Protein AF-A0A9Q1JAC0-F1 (afdb_monomer_lite)

Radius of gyration: 16.01 Å; chains: 1; bounding box: 35×35×32 Å

Structure (mmCIF, N/CA/C/O backbone):
data_AF-A0A9Q1JAC0-F1
#
_entry.id   AF-A0A9Q1JAC0-F1
#
loop_
_atom_site.group_PDB
_atom_site.id
_atom_site.type_symbol
_atom_site.label_atom_id
_atom_site.label_alt_id
_atom_site.label_comp_id
_atom_site.label_asym_id
_atom_site.label_entity_id
_atom_site.label_seq_id
_atom_site.pdbx_PDB_ins_code
_atom_site.Cartn_x
_atom_site.Cartn_y
_atom_site.Cartn_z
_atom_site.occupancy
_atom_site.B_iso_or_equiv
_atom_site.auth_seq_id
_atom_site.auth_comp_id
_atom_site.auth_asym_id
_atom_site.auth_atom_id
_atom_site.pdbx_PDB_model_num
ATOM 1 N N . MET A 1 1 ? 6.731 -15.382 0.435 1.00 78.31 1 MET A N 1
ATOM 2 C CA . MET A 1 1 ? 7.234 -15.116 -0.927 1.00 78.31 1 MET A CA 1
ATOM 3 C C . MET A 1 1 ? 8.702 -15.469 -0.865 1.00 78.31 1 MET A C 1
ATOM 5 O O . MET A 1 1 ? 9.313 -15.071 0.125 1.00 78.31 1 MET A O 1
ATOM 9 N N . ASP A 1 2 ? 9.223 -16.286 -1.775 1.00 87.88 2 ASP A N 1
ATOM 10 C CA . ASP A 1 2 ? 10.657 -16.593 -1.735 1.00 87.88 2 ASP A CA 1
ATOM 11 C C . ASP A 1 2 ? 11.479 -15.436 -2.334 1.00 87.88 2 ASP A C 1
ATOM 13 O O . ASP A 1 2 ? 10.932 -14.487 -2.904 1.00 87.88 2 ASP A O 1
ATOM 17 N N . GLU A 1 3 ? 12.793 -15.470 -2.130 1.00 88.06 3 GLU A N 1
ATOM 18 C CA . GLU A 1 3 ? 13.692 -14.389 -2.546 1.00 88.06 3 GLU A CA 1
ATOM 19 C C . GLU A 1 3 ? 13.721 -14.217 -4.073 1.00 88.06 3 GLU A C 1
ATOM 21 O O . GLU A 1 3 ? 13.657 -13.097 -4.575 1.00 88.06 3 GLU A O 1
ATOM 26 N N . ARG A 1 4 ? 13.678 -15.322 -4.826 1.00 89.69 4 ARG A N 1
ATOM 27 C CA . ARG A 1 4 ? 13.670 -15.310 -6.299 1.00 89.69 4 ARG A CA 1
ATOM 28 C C . ARG A 1 4 ? 12.387 -14.697 -6.854 1.00 89.69 4 ARG A C 1
ATOM 30 O O . ARG A 1 4 ? 12.414 -13.922 -7.810 1.00 89.69 4 ARG A O 1
ATOM 37 N N . GLU A 1 5 ? 11.250 -15.021 -6.246 1.00 86.56 5 GLU A N 1
ATOM 38 C C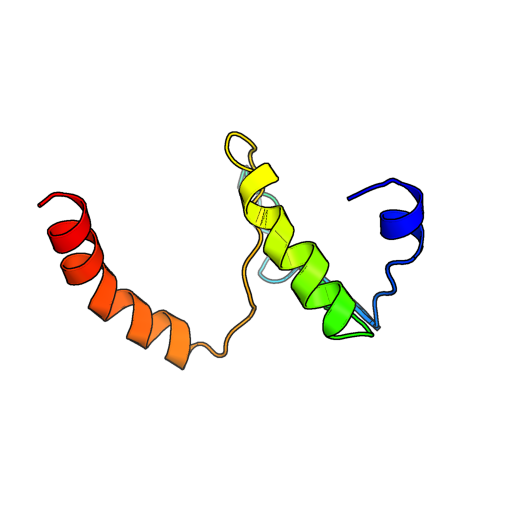A . GLU A 1 5 ? 9.961 -14.418 -6.569 1.00 86.56 5 GLU A CA 1
ATOM 39 C C . GLU A 1 5 ? 9.990 -12.908 -6.279 1.00 86.56 5 GLU A C 1
ATOM 41 O O . GLU A 1 5 ? 9.484 -12.122 -7.082 1.00 86.56 5 GLU A O 1
ATOM 46 N N . ALA A 1 6 ? 10.667 -12.478 -5.207 1.00 88.31 6 ALA A N 1
ATOM 47 C CA . ALA A 1 6 ? 10.839 -11.059 -4.885 1.00 88.31 6 ALA A CA 1
ATOM 48 C C . ALA A 1 6 ? 11.676 -10.314 -5.918 1.00 88.31 6 ALA A C 1
ATOM 50 O O . ALA A 1 6 ? 11.278 -9.243 -6.384 1.00 88.31 6 ALA A O 1
ATOM 51 N N . GLU A 1 7 ? 12.792 -10.907 -6.327 1.00 92.25 7 GLU A N 1
ATOM 52 C CA . GLU A 1 7 ? 13.673 -10.368 -7.361 1.00 92.25 7 GLU A CA 1
ATOM 53 C C . GLU A 1 7 ? 12.998 -10.2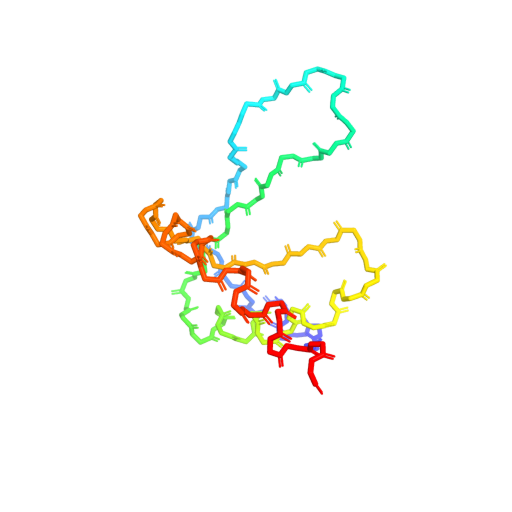79 -8.731 1.00 92.25 7 GLU A C 1
ATOM 55 O O . GLU A 1 7 ? 13.408 -9.474 -9.569 1.00 92.25 7 GLU A O 1
ATOM 60 N N . SER A 1 8 ? 11.943 -11.060 -8.975 1.00 91.56 8 SER A N 1
ATOM 61 C CA . SER A 1 8 ? 11.175 -11.011 -10.222 1.00 91.56 8 SER A CA 1
ATOM 62 C C . SER A 1 8 ? 10.202 -9.827 -10.304 1.00 91.56 8 SER A C 1
ATOM 64 O O . SER A 1 8 ? 9.737 -9.485 -11.395 1.00 91.56 8 SER A O 1
ATOM 66 N N . ILE A 1 9 ? 9.917 -9.144 -9.187 1.00 93.19 9 ILE A N 1
ATOM 67 C CA . ILE A 1 9 ? 8.960 -8.034 -9.162 1.00 93.19 9 ILE A CA 1
ATOM 68 C C . ILE A 1 9 ? 9.485 -6.867 -10.007 1.00 93.19 9 ILE A C 1
ATOM 70 O O . ILE A 1 9 ? 10.627 -6.417 -9.885 1.00 93.19 9 ILE A O 1
ATOM 74 N N . ARG A 1 10 ? 8.624 -6.344 -10.885 1.00 95.75 10 ARG A N 1
ATOM 75 C CA . ARG A 1 10 ? 8.923 -5.192 -11.745 1.00 95.75 10 ARG A CA 1
ATOM 76 C C . ARG A 1 10 ? 7.929 -4.068 -11.498 1.00 95.75 10 ARG A C 1
ATOM 78 O O . ARG A 1 10 ? 6.712 -4.247 -11.618 1.00 95.75 10 ARG A O 1
ATOM 85 N N . PHE A 1 11 ? 8.456 -2.885 -11.203 1.00 95.88 11 PHE A N 1
ATOM 86 C CA . PHE A 1 11 ? 7.672 -1.679 -10.963 1.00 95.88 11 PHE A CA 1
ATOM 87 C C . PHE A 1 11 ? 7.659 -0.784 -12.200 1.00 95.88 11 PHE A C 1
ATOM 89 O O . PHE A 1 11 ? 8.695 -0.530 -12.801 1.00 95.88 11 PHE A O 1
ATOM 96 N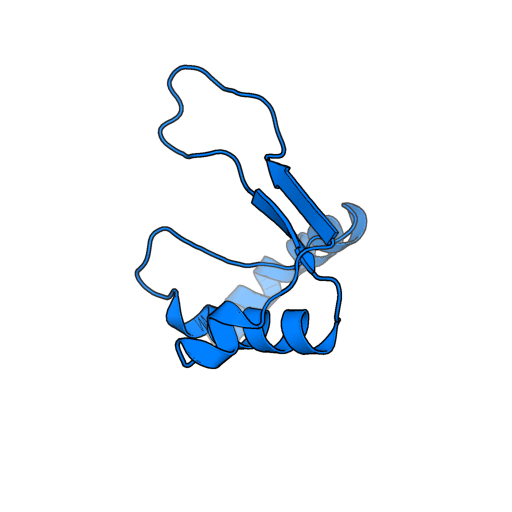 N . ALA A 1 12 ? 6.485 -0.263 -12.546 1.00 97.00 12 ALA A N 1
ATOM 97 C CA . ALA A 1 12 ? 6.340 0.762 -13.575 1.00 97.00 12 ALA A CA 1
ATOM 98 C C . ALA A 1 12 ? 6.609 2.167 -13.011 1.00 97.00 12 ALA A C 1
ATOM 100 O O . ALA A 1 12 ? 7.132 3.038 -13.699 1.00 97.00 12 ALA A O 1
ATOM 101 N N . ARG A 1 13 ? 6.203 2.416 -11.758 1.00 96.81 13 ARG A N 1
ATOM 102 C CA . ARG A 1 13 ? 6.393 3.703 -11.075 1.00 96.81 13 ARG A CA 1
ATOM 103 C C . ARG A 1 13 ? 6.416 3.499 -9.569 1.00 96.81 13 ARG A C 1
ATOM 105 O O . ARG A 1 13 ? 5.535 2.832 -9.033 1.00 96.81 13 ARG A O 1
ATOM 112 N N . VAL A 1 14 ? 7.346 4.154 -8.883 1.00 96.81 14 VAL A N 1
ATOM 113 C CA . VAL A 1 14 ? 7.403 4.192 -7.417 1.00 96.81 14 VAL A CA 1
ATOM 114 C C . VAL A 1 14 ? 7.631 5.629 -6.977 1.00 96.81 14 VAL A C 1
ATOM 116 O O . VAL A 1 14 ? 8.521 6.301 -7.486 1.00 96.81 14 VAL A O 1
ATOM 119 N N . HIS A 1 15 ? 6.799 6.126 -6.068 1.00 95.06 15 HIS A N 1
ATOM 120 C CA . HIS A 1 15 ? 6.936 7.479 -5.532 1.00 95.06 15 HIS A CA 1
ATOM 121 C C . HIS A 1 15 ? 6.321 7.581 -4.136 1.00 95.06 15 HIS A C 1
ATOM 123 O O . HIS A 1 15 ? 5.518 6.742 -3.728 1.00 95.06 15 HIS A O 1
ATOM 129 N N . ARG A 1 16 ? 6.693 8.623 -3.390 1.00 93.00 16 ARG A N 1
ATOM 130 C CA . ARG A 1 16 ? 6.064 8.955 -2.105 1.00 93.00 16 ARG A CA 1
ATOM 131 C C . ARG A 1 16 ? 4.982 10.006 -2.300 1.00 93.00 16 ARG A C 1
ATOM 133 O O . ARG A 1 16 ? 5.169 10.949 -3.065 1.00 93.00 16 ARG A O 1
ATOM 140 N N . ILE A 1 17 ? 3.881 9.871 -1.569 1.00 91.38 17 ILE A N 1
ATOM 141 C CA . ILE A 1 17 ? 2.760 10.820 -1.603 1.00 91.38 17 ILE A CA 1
ATOM 142 C C . ILE A 1 17 ? 2.701 11.684 -0.336 1.00 91.38 17 ILE A C 1
ATOM 144 O O . ILE A 1 17 ? 3.315 11.375 0.688 1.00 91.38 17 ILE A O 1
ATOM 148 N N . GLY A 1 18 ? 1.973 12.799 -0.415 1.00 88.12 18 GLY A N 1
ATOM 149 C CA . GLY A 1 18 ? 1.803 13.753 0.685 1.00 88.12 18 GLY A CA 1
ATOM 150 C C . GLY A 1 18 ? 2.990 14.698 0.881 1.00 88.12 18 GLY A C 1
ATOM 151 O O . GLY A 1 18 ? 4.023 14.559 0.231 1.00 88.12 18 GLY A O 1
ATOM 152 N N . GLN A 1 19 ? 2.826 15.665 1.781 1.00 83.44 19 GLN A N 1
ATOM 153 C CA . GLN A 1 19 ? 3.841 16.673 2.099 1.00 83.44 19 GLN A CA 1
ATOM 154 C C . GLN A 1 19 ? 4.870 16.144 3.105 1.00 83.44 19 GLN A C 1
ATOM 156 O O . GLN A 1 19 ? 4.525 15.379 4.013 1.00 83.44 19 GLN A O 1
ATOM 161 N N . THR A 1 20 ? 6.122 16.582 2.975 1.00 80.38 20 THR A N 1
ATOM 162 C CA . THR A 1 20 ? 7.140 16.389 4.016 1.00 80.38 20 THR A CA 1
ATOM 163 C C . THR A 1 20 ? 6.775 17.288 5.194 1.00 80.38 20 THR A C 1
ATOM 165 O O . THR A 1 20 ? 6.718 18.503 5.048 1.00 80.38 20 THR A O 1
ATOM 168 N N . LYS A 1 21 ? 6.466 16.703 6.354 1.00 76.00 21 LYS A N 1
ATOM 169 C CA . LYS A 1 21 ? 6.140 17.463 7.567 1.00 76.00 21 LYS A CA 1
ATOM 170 C C . LYS A 1 21 ? 7.296 17.334 8.551 1.00 76.00 21 LYS A C 1
ATOM 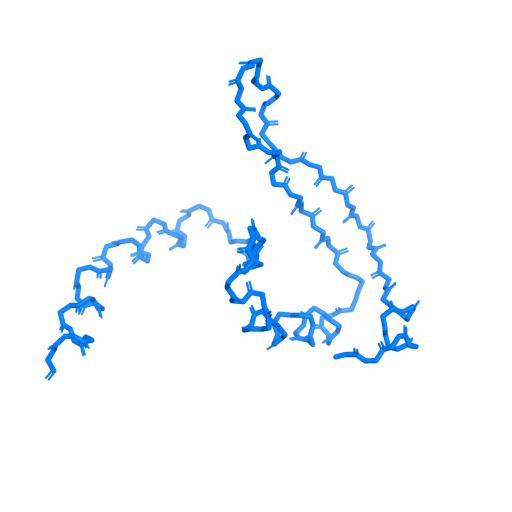172 O O . LYS A 1 21 ? 7.559 16.227 9.020 1.00 76.00 21 LYS A O 1
ATOM 177 N N . ALA A 1 22 ? 7.968 18.447 8.843 1.00 77.19 22 ALA A N 1
ATOM 178 C CA . ALA A 1 22 ? 8.975 18.509 9.897 1.00 77.19 22 ALA A CA 1
ATOM 179 C C . ALA A 1 22 ? 8.357 18.053 11.233 1.00 77.19 22 ALA A C 1
ATOM 181 O O . ALA A 1 22 ? 7.207 18.378 11.529 1.00 77.19 22 ALA A O 1
ATOM 182 N N . GLY A 1 23 ? 9.087 17.240 12.001 1.00 74.62 23 GLY A N 1
ATOM 183 C CA . GLY A 1 23 ? 8.647 16.753 13.314 1.00 74.62 23 GLY A CA 1
ATOM 184 C C . GLY A 1 23 ? 7.627 15.604 13.314 1.00 74.62 23 GLY A C 1
ATOM 185 O O . GLY A 1 23 ? 7.199 15.187 14.387 1.00 74.62 23 GLY A O 1
ATOM 186 N N . LYS A 1 24 ? 7.225 15.048 12.159 1.00 71.75 24 LYS A N 1
ATOM 187 C CA . LYS A 1 24 ? 6.374 13.842 12.140 1.00 71.75 24 LYS A CA 1
ATOM 188 C C . LYS A 1 24 ? 7.224 12.565 12.220 1.00 71.75 24 LYS A C 1
ATOM 190 O O . LYS A 1 24 ? 8.061 12.363 11.345 1.00 71.75 24 LYS A O 1
ATOM 195 N N . PRO A 1 25 ? 6.945 11.640 13.161 1.00 70.81 25 PRO A N 1
ATOM 196 C CA . PRO A 1 25 ? 7.717 10.401 13.296 1.00 70.81 25 PRO A CA 1
ATOM 197 C C . PRO A 1 25 ? 7.424 9.382 12.184 1.00 70.81 25 PRO A C 1
ATOM 199 O O . PRO A 1 25 ? 8.192 8.450 11.972 1.00 70.81 25 PRO A O 1
ATOM 202 N N . ARG A 1 26 ? 6.303 9.526 11.458 1.00 74.50 26 ARG A N 1
ATOM 203 C CA . ARG A 1 26 ? 5.904 8.582 10.404 1.00 74.50 26 ARG A CA 1
ATOM 204 C C . ARG A 1 26 ? 6.422 8.995 9.030 1.00 74.50 26 ARG A C 1
ATOM 206 O O . ARG A 1 26 ? 6.105 10.077 8.538 1.00 74.50 26 ARG A O 1
ATOM 213 N N . SER A 1 27 ? 7.129 8.064 8.388 1.00 84.50 27 SER A N 1
ATOM 214 C CA . SER A 1 27 ? 7.535 8.158 6.984 1.00 84.50 27 SER A CA 1
ATOM 215 C C . SER A 1 27 ? 6.319 8.311 6.056 1.00 84.50 27 SER A C 1
ATOM 217 O O . SER A 1 27 ? 5.237 7.788 6.330 1.00 84.50 27 SER A O 1
ATOM 219 N N . ARG A 1 28 ? 6.491 9.036 4.945 1.00 89.81 28 ARG A N 1
ATOM 220 C CA . ARG A 1 28 ? 5.434 9.264 3.943 1.00 89.81 28 ARG A CA 1
ATOM 221 C C . ARG A 1 28 ? 5.045 7.947 3.255 1.00 89.81 28 ARG A C 1
ATOM 223 O O . ARG A 1 28 ? 5.957 7.194 2.906 1.00 89.81 28 ARG A O 1
ATOM 230 N N . PRO A 1 29 ? 3.752 7.686 2.984 1.00 92.44 29 PRO A N 1
ATOM 231 C CA . PRO A 1 29 ? 3.340 6.486 2.262 1.00 92.44 29 PRO A CA 1
ATOM 232 C C . PRO A 1 29 ? 4.016 6.381 0.890 1.00 92.44 29 PRO A C 1
ATOM 234 O O . PRO A 1 29 ? 4.229 7.393 0.214 1.00 92.44 29 PRO A O 1
ATOM 237 N N . VAL A 1 30 ? 4.332 5.152 0.487 1.00 95.12 30 VAL A N 1
ATOM 238 C CA . VAL A 1 30 ? 4.862 4.825 -0.841 1.00 95.12 30 VAL A CA 1
ATOM 239 C C . VAL A 1 30 ? 3.716 4.313 -1.704 1.00 95.12 30 VAL A C 1
ATOM 241 O O . VAL A 1 30 ? 2.958 3.445 -1.283 1.00 95.12 30 VAL A O 1
ATOM 244 N N . VAL A 1 31 ? 3.609 4.839 -2.919 1.00 95.75 31 VAL A N 1
ATOM 245 C CA . VAL A 1 31 ? 2.744 4.311 -3.971 1.00 95.75 31 VAL A CA 1
ATOM 246 C C . VAL A 1 31 ? 3.629 3.607 -4.988 1.00 95.75 31 VAL A C 1
ATOM 248 O O . VAL A 1 31 ? 4.469 4.238 -5.637 1.00 95.75 31 VAL A O 1
ATOM 251 N N . ALA A 1 32 ? 3.427 2.299 -5.126 1.00 96.31 32 ALA A N 1
ATOM 252 C CA . ALA A 1 32 ? 4.135 1.451 -6.072 1.00 96.31 32 ALA A CA 1
ATOM 253 C C . ALA A 1 32 ? 3.148 0.882 -7.099 1.00 96.31 32 ALA A C 1
ATOM 255 O O . ALA A 1 32 ? 2.251 0.110 -6.764 1.00 96.31 32 ALA A O 1
ATOM 256 N N . LYS A 1 33 ? 3.316 1.268 -8.366 1.00 96.38 33 LYS A N 1
ATOM 257 C CA . LYS A 1 33 ? 2.594 0.688 -9.497 1.00 96.38 33 LYS A CA 1
ATOM 258 C C . LYS A 1 33 ? 3.409 -0.481 -10.035 1.00 96.38 33 LYS A C 1
ATOM 260 O O . LYS A 1 33 ? 4.484 -0.267 -10.597 1.00 96.38 33 LYS A O 1
ATOM 265 N N . LEU A 1 34 ? 2.894 -1.695 -9.873 1.00 95.44 34 LEU A N 1
ATOM 266 C CA . LEU A 1 34 ? 3.469 -2.886 -10.494 1.00 95.44 34 LEU A CA 1
ATOM 267 C C . LEU A 1 34 ? 3.142 -2.920 -11.990 1.00 95.44 34 LEU A C 1
ATOM 269 O O . LEU A 1 34 ? 2.141 -2.353 -12.433 1.00 95.44 34 LEU A O 1
ATOM 273 N N . THR A 1 35 ? 4.022 -3.555 -12.758 1.00 95.62 35 THR A N 1
ATOM 274 C CA . THR A 1 35 ? 3.839 -3.775 -14.202 1.00 95.62 35 THR A CA 1
ATOM 275 C C . THR A 1 35 ? 2.781 -4.841 -14.487 1.00 95.62 35 THR A C 1
ATOM 277 O O . THR A 1 35 ? 1.967 -4.654 -15.386 1.00 95.62 35 THR A O 1
ATOM 280 N N . ASP A 1 36 ? 2.748 -5.910 -13.684 1.00 93.50 36 ASP A N 1
ATOM 281 C CA . ASP A 1 36 ? 1.790 -7.012 -13.794 1.00 93.50 36 ASP A CA 1
ATOM 282 C C . ASP A 1 36 ? 0.791 -7.011 -12.623 1.00 93.50 36 ASP A C 1
ATOM 284 O O . ASP A 1 36 ? 1.152 -6.896 -11.445 1.00 93.50 36 ASP A O 1
ATOM 288 N N . SER A 1 37 ? -0.487 -7.186 -12.954 1.00 92.00 37 SER A N 1
ATOM 289 C CA . SER A 1 37 ? -1.563 -7.347 -11.978 1.00 92.00 37 SER A CA 1
ATOM 290 C C . SER A 1 37 ? -1.442 -8.649 -11.183 1.00 92.00 37 SER A C 1
ATOM 292 O O . SER A 1 37 ? -1.778 -8.649 -10.001 1.00 92.00 37 SER A O 1
ATOM 294 N N . LYS A 1 38 ? -0.918 -9.738 -11.763 1.00 92.06 38 LYS A N 1
ATOM 295 C CA . LYS A 1 38 ? -0.688 -10.997 -11.029 1.00 92.06 38 LYS A CA 1
ATOM 296 C C . LYS A 1 38 ? 0.283 -10.786 -9.870 1.00 92.06 38 LYS A C 1
ATOM 298 O O . LYS A 1 38 ? -0.017 -11.164 -8.741 1.00 92.06 38 LYS A O 1
ATOM 303 N N . MET A 1 39 ? 1.385 -10.083 -10.132 1.00 91.69 39 MET A N 1
ATOM 304 C CA . MET A 1 39 ? 2.370 -9.727 -9.107 1.00 91.69 39 MET A CA 1
ATOM 305 C C . MET A 1 39 ? 1.769 -8.815 -8.042 1.00 91.69 39 MET A C 1
ATOM 307 O O . MET A 1 39 ? 2.007 -9.007 -6.851 1.00 91.69 39 MET A O 1
ATOM 311 N N . LYS A 1 40 ? 0.922 -7.857 -8.442 1.00 94.06 40 LYS A N 1
ATOM 312 C CA . LYS A 1 40 ? 0.185 -7.024 -7.484 1.00 94.06 40 LYS A CA 1
ATOM 313 C C . LYS A 1 40 ? -0.653 -7.891 -6.538 1.00 94.06 40 LYS A C 1
ATOM 315 O O . LYS A 1 40 ? -0.581 -7.694 -5.328 1.00 94.06 40 LYS A O 1
ATOM 320 N N . PHE A 1 41 ? -1.435 -8.835 -7.063 1.00 93.94 41 PHE A N 1
ATOM 321 C CA . PHE A 1 41 ? -2.264 -9.714 -6.234 1.00 93.94 41 PHE A CA 1
ATOM 322 C C . PHE A 1 41 ? -1.428 -10.626 -5.332 1.00 93.94 41 PHE A C 1
ATOM 324 O O . PHE A 1 41 ? -1.779 -10.782 -4.164 1.00 93.94 41 PHE A O 1
ATOM 331 N N . ALA A 1 42 ? -0.308 -11.159 -5.829 1.00 93.19 42 ALA A N 1
ATOM 332 C CA . ALA A 1 42 ? 0.618 -11.963 -5.034 1.00 93.19 42 ALA A CA 1
ATOM 333 C C . ALA A 1 42 ? 1.170 -11.169 -3.836 1.00 93.19 42 ALA A C 1
ATOM 335 O O . ALA A 1 42 ? 1.035 -11.605 -2.692 1.00 93.19 42 ALA A O 1
ATOM 336 N N . VAL A 1 43 ? 1.686 -9.956 -4.076 1.00 93.56 43 VAL A N 1
ATOM 337 C CA . VAL A 1 43 ? 2.179 -9.057 -3.016 1.00 93.56 43 VAL A CA 1
ATOM 338 C C . VAL A 1 43 ? 1.065 -8.704 -2.027 1.00 93.56 43 VAL A C 1
ATOM 340 O O . VAL A 1 43 ? 1.256 -8.798 -0.816 1.00 93.56 43 VAL A O 1
ATOM 343 N N . MET A 1 44 ? -0.124 -8.346 -2.519 1.00 94.44 44 MET A N 1
ATOM 344 C CA . MET A 1 44 ? -1.272 -8.005 -1.668 1.00 94.44 44 MET A CA 1
ATOM 345 C C . MET A 1 44 ? -1.735 -9.185 -0.803 1.00 94.44 44 MET A C 1
ATOM 347 O O . MET A 1 44 ? -2.068 -8.992 0.369 1.00 94.44 44 MET A O 1
ATOM 351 N N . GLY A 1 45 ? -1.700 -10.411 -1.334 1.00 93.56 45 GLY A N 1
ATOM 352 C CA . GLY A 1 45 ? -2.029 -11.635 -0.598 1.00 93.56 45 GLY A CA 1
ATOM 353 C C . GLY A 1 45 ? -1.102 -11.896 0.593 1.00 93.56 45 GLY A C 1
ATOM 354 O O . GLY A 1 45 ? -1.515 -12.501 1.583 1.00 93.56 45 GLY A O 1
ATOM 355 N N . LYS A 1 46 ? 0.125 -11.368 0.545 1.00 92.50 46 LYS A N 1
ATOM 356 C CA . LYS A 1 46 ? 1.124 -11.466 1.615 1.00 92.50 46 LYS A CA 1
ATOM 357 C C . LYS A 1 46 ? 0.978 -10.403 2.700 1.00 92.50 46 LYS A C 1
ATOM 359 O O . LYS A 1 46 ? 1.662 -10.470 3.714 1.00 92.50 46 LYS A O 1
ATOM 364 N N . GLY A 1 47 ? 0.021 -9.480 2.580 1.00 92.88 47 GLY A N 1
ATOM 365 C CA . GLY A 1 47 ? -0.189 -8.415 3.567 1.00 92.88 47 GLY A CA 1
ATOM 366 C C . GLY A 1 47 ? -0.462 -8.904 4.994 1.00 92.88 47 GLY A C 1
ATOM 367 O O . GLY A 1 47 ? -0.144 -8.201 5.949 1.00 92.88 47 GLY A O 1
ATOM 368 N N . ARG A 1 48 ? -0.992 -10.124 5.164 1.00 91.44 48 ARG A N 1
ATOM 369 C CA . ARG A 1 48 ? -1.190 -10.742 6.489 1.00 91.44 48 ARG A CA 1
ATOM 370 C C . ARG A 1 48 ? 0.127 -11.007 7.226 1.00 91.44 48 ARG A C 1
ATOM 372 O O . ARG A 1 48 ? 0.138 -10.954 8.451 1.00 91.44 48 ARG A O 1
ATOM 379 N N . GLU A 1 49 ? 1.215 -11.242 6.494 1.00 94.25 49 GLU A N 1
ATOM 380 C CA . GLU A 1 49 ? 2.555 -11.487 7.049 1.00 94.25 49 GLU A CA 1
ATOM 381 C C . GLU A 1 49 ? 3.151 -10.210 7.679 1.00 94.25 49 GLU A C 1
ATOM 383 O O . GLU A 1 49 ? 4.060 -10.291 8.495 1.00 94.25 49 GLU A O 1
ATOM 388 N N . LEU A 1 50 ? 2.591 -9.025 7.389 1.00 93.50 50 LEU A N 1
ATOM 389 C CA . LEU A 1 50 ? 3.000 -7.752 8.001 1.00 93.50 50 LEU A CA 1
ATOM 390 C C . LEU A 1 50 ? 2.390 -7.512 9.391 1.00 93.50 50 LEU A C 1
ATOM 392 O O . LEU A 1 50 ? 2.678 -6.487 10.019 1.00 93.50 50 LEU A O 1
ATOM 396 N N . LYS A 1 51 ? 1.531 -8.413 9.884 1.00 94.19 51 LYS A N 1
ATOM 397 C CA . LYS A 1 51 ? 0.910 -8.286 11.208 1.00 94.19 51 LYS A CA 1
ATOM 398 C C . LYS A 1 51 ? 1.991 -8.218 12.295 1.00 94.19 51 LYS A C 1
ATOM 400 O O . LYS A 1 51 ? 2.882 -9.053 12.343 1.00 94.19 51 LYS A O 1
ATOM 405 N N . GLY A 1 52 ? 1.889 -7.227 13.181 1.00 94.75 52 GLY A N 1
ATOM 406 C CA . GLY A 1 52 ? 2.877 -6.984 14.241 1.00 94.75 52 GLY A CA 1
ATOM 407 C C . GLY A 1 52 ? 4.063 -6.115 13.809 1.00 94.75 52 GLY A C 1
ATOM 408 O O . GLY A 1 52 ? 4.849 -5.705 14.656 1.00 94.75 52 GLY A O 1
ATOM 409 N N . THR A 1 53 ? 4.171 -5.775 12.520 1.00 94.25 53 THR A N 1
ATOM 410 C CA . THR A 1 53 ? 5.153 -4.801 12.027 1.00 94.25 53 THR A CA 1
ATOM 411 C C . THR A 1 53 ? 4.572 -3.384 11.992 1.00 94.25 53 THR A C 1
ATOM 413 O O . THR A 1 53 ? 3.364 -3.173 12.104 1.00 94.25 53 THR A O 1
ATOM 416 N N . ASN A 1 54 ? 5.437 -2.392 11.767 1.00 91.25 54 ASN A N 1
ATOM 417 C CA . ASN A 1 54 ? 5.037 -0.996 11.548 1.00 91.25 54 ASN A CA 1
ATOM 418 C C . ASN A 1 54 ? 4.613 -0.698 10.098 1.00 91.25 54 ASN A C 1
ATOM 420 O O . ASN A 1 54 ? 4.368 0.462 9.750 1.00 91.25 54 ASN A O 1
ATOM 424 N N . PHE A 1 55 ? 4.546 -1.724 9.247 1.00 92.25 55 PHE A N 1
ATOM 425 C CA . PHE A 1 55 ? 4.203 -1.605 7.838 1.00 92.25 55 PHE A CA 1
ATOM 426 C C . PHE A 1 55 ? 2.796 -2.131 7.571 1.00 92.25 55 PHE A C 1
ATOM 428 O O . PHE A 1 55 ? 2.286 -3.020 8.245 1.00 92.25 55 PHE A O 1
ATOM 435 N N . SER A 1 56 ? 2.158 -1.565 6.554 1.00 92.81 56 SER A N 1
ATOM 436 C CA . SER A 1 56 ? 0.886 -2.055 6.032 1.00 92.81 56 SER A CA 1
ATOM 437 C C . SER A 1 56 ? 0.847 -1.826 4.529 1.00 92.81 56 SER A C 1
ATOM 439 O O . SER A 1 56 ? 1.467 -0.887 4.022 1.00 92.81 56 SER A O 1
ATOM 441 N N . ILE A 1 57 ? 0.117 -2.687 3.826 1.00 94.88 57 ILE A N 1
ATOM 442 C CA . ILE A 1 57 ? -0.141 -2.556 2.395 1.00 94.88 57 ILE A CA 1
ATOM 443 C C . ILE A 1 57 ? -1.645 -2.481 2.167 1.00 94.88 57 ILE A C 1
ATOM 445 O O . ILE A 1 57 ? -2.428 -3.153 2.836 1.00 94.88 57 ILE A O 1
ATOM 449 N N . SER A 1 58 ? -2.053 -1.618 1.246 1.00 93.75 58 SER A N 1
ATOM 450 C CA . SER A 1 58 ? -3.448 -1.451 0.854 1.00 93.75 58 SER A CA 1
ATOM 451 C C . SER A 1 58 ? -3.517 -0.966 -0.588 1.00 93.75 58 SER A C 1
ATOM 453 O O . SER A 1 58 ? -2.573 -0.355 -1.093 1.00 93.75 58 SER A O 1
ATOM 455 N N . ASP A 1 59 ? -4.636 -1.242 -1.246 1.00 94.19 59 ASP A N 1
ATOM 456 C CA . ASP A 1 59 ? -4.909 -0.725 -2.580 1.00 94.19 59 ASP A CA 1
ATOM 457 C C . ASP A 1 59 ? -5.099 0.795 -2.568 1.00 94.19 59 ASP A C 1
ATOM 459 O O . ASP A 1 59 ? -5.779 1.359 -1.705 1.00 94.19 59 ASP A O 1
ATOM 463 N N . GLN A 1 60 ? -4.558 1.456 -3.591 1.00 93.56 60 GLN A N 1
ATOM 464 C CA . GLN A 1 60 ? -4.829 2.862 -3.851 1.00 93.56 60 GLN A CA 1
ATOM 465 C C . GLN A 1 60 ? -6.160 2.993 -4.599 1.00 93.56 60 GLN A C 1
ATOM 467 O O . GLN A 1 60 ? -6.221 2.815 -5.814 1.00 93.56 60 GLN A O 1
ATOM 472 N N . PHE A 1 61 ? -7.227 3.309 -3.867 1.00 93.19 61 PHE A N 1
ATOM 473 C CA . PHE A 1 61 ? -8.528 3.613 -4.458 1.00 93.19 61 PHE A CA 1
ATOM 474 C C . PHE A 1 61 ? -8.720 5.122 -4.667 1.00 93.19 61 PHE A C 1
ATOM 476 O O . PHE A 1 61 ? -8.182 5.920 -3.890 1.00 93.19 61 PHE A O 1
ATOM 483 N N . PRO A 1 62 ? -9.534 5.523 -5.658 1.00 94.88 62 PRO A N 1
ATOM 484 C CA . PRO A 1 62 ? -10.103 6.866 -5.722 1.00 94.88 62 PRO A CA 1
ATOM 485 C C . PRO A 1 62 ? -10.810 7.252 -4.408 1.00 94.88 62 PRO A C 1
ATOM 487 O O . PRO A 1 62 ? -11.339 6.363 -3.736 1.00 94.88 62 PRO A O 1
ATOM 490 N N . PRO A 1 63 ? -10.832 8.540 -4.015 1.00 92.81 63 PRO A N 1
ATOM 491 C CA . PRO A 1 63 ? -11.259 8.996 -2.685 1.00 92.81 63 PRO A CA 1
ATOM 492 C C . PRO A 1 63 ? -12.730 8.707 -2.341 1.00 92.81 63 PRO A C 1
ATOM 494 O O . PRO A 1 63 ? -13.077 8.593 -1.161 1.00 92.81 63 PRO A O 1
ATOM 497 N N . GLU A 1 64 ? -13.601 8.544 -3.333 1.00 96.94 64 GLU A N 1
ATOM 498 C CA . GLU A 1 64 ? -15.008 8.199 -3.138 1.00 96.94 64 GLU A CA 1
ATOM 499 C C . GLU A 1 64 ? -15.197 6.804 -2.523 1.00 96.94 64 GLU A C 1
ATOM 501 O O . GLU A 1 64 ? -16.090 6.606 -1.695 1.00 96.94 64 GLU A O 1
ATOM 506 N N . ILE A 1 65 ? -14.323 5.852 -2.855 1.00 96.44 65 ILE A N 1
ATOM 507 C CA . ILE A 1 65 ? -14.386 4.477 -2.355 1.00 96.44 65 ILE A CA 1
ATOM 508 C C . ILE A 1 65 ? -14.099 4.393 -0.845 1.00 96.44 65 ILE A C 1
ATOM 510 O O . ILE A 1 65 ? -14.957 3.883 -0.120 1.00 96.44 65 ILE A O 1
ATOM 514 N N . PRO A 1 66 ? -12.959 4.882 -0.306 1.00 94.88 66 PRO A N 1
ATOM 515 C CA . PRO A 1 66 ? -12.706 4.849 1.130 1.00 94.88 66 PRO A CA 1
ATOM 516 C C . PRO A 1 66 ? -13.710 5.708 1.903 1.00 94.88 66 PRO A C 1
ATOM 518 O O . PRO A 1 66 ? -14.075 5.336 3.016 1.00 94.88 66 PRO A O 1
ATOM 521 N N . ARG A 1 67 ? -14.220 6.804 1.318 1.00 95.88 67 ARG A N 1
ATOM 522 C CA . ARG A 1 67 ? -15.293 7.596 1.934 1.00 95.88 67 ARG A CA 1
ATOM 523 C C . ARG A 1 67 ? -16.555 6.758 2.144 1.00 95.88 67 ARG A C 1
ATOM 525 O O . ARG A 1 67 ? -17.094 6.771 3.245 1.00 95.88 67 ARG A O 1
ATOM 532 N N . ARG A 1 68 ? -16.994 6.005 1.128 1.00 96.50 68 ARG A N 1
ATOM 533 C CA . ARG A 1 68 ? -18.140 5.085 1.246 1.00 96.50 68 ARG A CA 1
ATOM 534 C C . ARG A 1 68 ? -17.862 3.953 2.235 1.00 96.50 68 ARG A C 1
ATOM 536 O O . ARG A 1 68 ? -18.693 3.692 3.094 1.00 96.50 68 ARG A O 1
ATOM 543 N N . ARG A 1 69 ? -16.677 3.332 2.181 1.00 95.88 69 ARG A N 1
ATOM 544 C CA . ARG A 1 69 ? -16.289 2.255 3.115 1.00 95.88 69 ARG A CA 1
ATOM 545 C C . ARG A 1 69 ? -16.307 2.701 4.572 1.00 95.88 69 ARG A C 1
ATOM 547 O O . ARG A 1 69 ? -16.747 1.941 5.423 1.00 95.88 69 ARG A O 1
ATOM 554 N N . ARG A 1 70 ? -15.880 3.935 4.856 1.00 95.62 70 ARG A N 1
ATOM 555 C CA . ARG A 1 70 ? 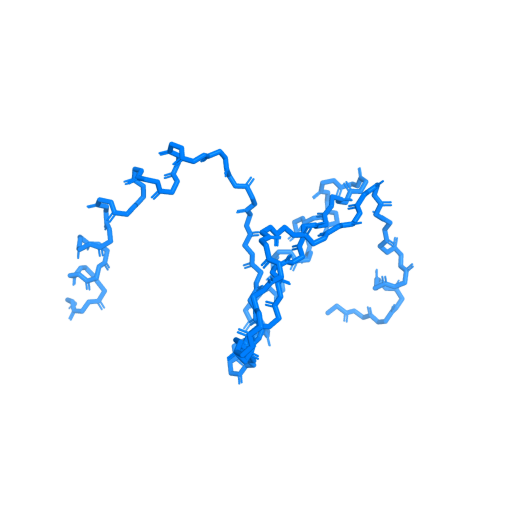-15.847 4.473 6.221 1.00 95.62 70 ARG A CA 1
ATOM 556 C C . ARG A 1 70 ? -17.228 4.511 6.880 1.00 95.62 70 ARG A C 1
ATOM 558 O O . ARG A 1 70 ? -17.305 4.334 8.089 1.00 95.62 70 ARG A O 1
ATOM 565 N N . LEU A 1 71 ? -18.295 4.695 6.098 1.00 96.75 71 LEU A N 1
ATOM 566 C CA . LEU A 1 71 ? -19.674 4.652 6.600 1.00 96.75 71 LEU A CA 1
ATOM 567 C C . LEU A 1 71 ? -20.081 3.250 7.081 1.00 96.75 71 LEU A C 1
ATOM 569 O O . LEU A 1 71 ? -20.957 3.132 7.924 1.00 96.75 71 LEU A O 1
ATOM 573 N N . LEU A 1 72 ? -19.430 2.200 6.573 1.00 96.69 72 LEU A N 1
ATOM 574 C CA . LEU A 1 72 ? -19.726 0.803 6.900 1.00 96.6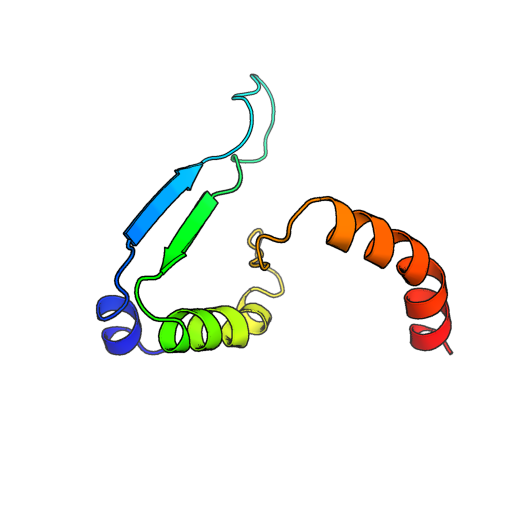9 72 LEU A CA 1
ATOM 575 C C . LEU A 1 72 ? -18.893 0.271 8.076 1.00 96.69 72 LEU A C 1
ATOM 577 O O . LEU A 1 72 ? -19.141 -0.832 8.554 1.00 96.69 72 LEU A O 1
ATOM 581 N N . TYR A 1 73 ? -17.893 1.021 8.550 1.00 94.88 73 TYR A N 1
ATOM 582 C CA . TYR A 1 73 ? -17.023 0.575 9.643 1.00 94.88 73 TYR A CA 1
ATOM 583 C C . TYR A 1 73 ? -17.750 0.330 10.974 1.00 94.88 73 TYR A C 1
ATOM 585 O O . TYR A 1 73 ? -17.370 -0.636 11.637 1.00 94.88 73 TYR A O 1
ATOM 593 N N . PRO A 1 74 ? -18.773 1.118 11.373 1.00 96.12 74 PRO A N 1
ATOM 594 C CA . PRO A 1 74 ? -19.549 0.818 12.576 1.00 96.12 74 PRO A CA 1
ATOM 595 C C . PRO A 1 74 ? -20.232 -0.550 12.482 1.00 96.12 74 PRO A C 1
ATOM 597 O O . PRO A 1 74 ? -20.000 -1.393 13.338 1.00 96.12 74 PRO A O 1
ATOM 600 N N . ILE A 1 75 ? -20.933 -0.807 11.372 1.00 96.12 75 ILE A N 1
ATOM 601 C CA . ILE A 1 75 ? -21.630 -2.077 11.099 1.00 96.12 75 ILE A CA 1
ATOM 602 C C . ILE A 1 75 ? -20.644 -3.253 11.118 1.00 96.12 75 ILE A C 1
ATOM 604 O O . ILE A 1 75 ? -20.887 -4.278 11.742 1.00 96.12 75 ILE A O 1
ATOM 608 N N . MET A 1 76 ? -19.490 -3.097 10.461 1.00 95.62 76 MET A N 1
ATOM 609 C CA . MET A 1 76 ? -18.444 -4.126 10.449 1.00 95.62 76 MET A CA 1
ATOM 610 C C . MET A 1 76 ? -17.882 -4.412 11.850 1.00 95.62 76 MET A C 1
ATOM 612 O O . MET A 1 76 ? -17.452 -5.529 12.120 1.00 95.62 76 MET A O 1
ATOM 616 N N . THR A 1 77 ? -17.810 -3.394 12.711 1.00 94.81 77 THR A N 1
ATOM 617 C CA . THR A 1 77 ? -17.277 -3.537 14.072 1.00 94.81 77 THR A CA 1
ATOM 618 C C . THR A 1 77 ? -18.279 -4.242 14.976 1.00 94.81 77 THR A C 1
ATOM 620 O O . THR A 1 77 ? -17.873 -5.133 15.711 1.00 94.81 77 THR A O 1
ATOM 623 N N . GLU A 1 78 ? -19.559 -3.878 14.884 1.00 95.94 78 GLU A N 1
ATOM 624 C CA . GLU A 1 78 ? -20.667 -4.530 15.592 1.00 95.94 78 GLU A CA 1
ATOM 625 C C . GLU A 1 78 ? -20.718 -6.025 15.252 1.00 95.94 78 GLU A C 1
ATOM 627 O O . GLU A 1 78 ? -20.444 -6.851 16.114 1.00 95.94 78 GLU A O 1
ATOM 632 N N . ALA A 1 79 ? -20.824 -6.367 13.964 1.00 95.56 79 ALA A N 1
ATOM 633 C CA . ALA A 1 79 ? -20.880 -7.758 13.501 1.00 95.56 79 ALA A CA 1
ATOM 634 C C . ALA A 1 79 ? -19.606 -8.591 13.759 1.00 95.56 79 ALA A C 1
ATOM 636 O O . ALA A 1 79 ? -19.599 -9.797 13.531 1.00 95.56 79 ALA A O 1
ATOM 637 N N . ARG A 1 80 ? -18.484 -7.962 14.135 1.00 92.44 80 ARG A N 1
ATOM 638 C CA . ARG A 1 80 ? -17.255 -8.668 14.540 1.00 92.44 80 ARG A CA 1
ATOM 639 C C . ARG A 1 80 ? -17.254 -9.002 16.035 1.00 92.44 80 ARG A C 1
ATOM 641 O O . ARG A 1 80 ? -16.509 -9.896 16.432 1.00 92.44 80 ARG A O 1
ATOM 648 N N . ASN A 1 81 ? -17.964 -8.211 16.833 1.00 89.19 81 ASN A N 1
ATOM 649 C CA . ASN A 1 81 ? -18.002 -8.334 18.285 1.00 89.19 81 ASN A CA 1
ATOM 650 C C . ASN A 1 81 ? -19.208 -9.151 18.775 1.00 89.19 81 ASN A C 1
ATOM 652 O O . ASN A 1 81 ? -19.173 -9.585 19.926 1.00 89.19 81 ASN A O 1
ATOM 656 N N . ASP A 1 82 ? -20.223 -9.334 17.926 1.00 71.88 82 ASP A N 1
ATOM 657 C CA . ASP A 1 82 ? -21.270 -10.357 18.064 1.00 71.88 82 ASP A CA 1
ATOM 658 C C . ASP A 1 82 ? -20.696 -11.778 17.910 1.00 71.88 82 ASP A C 1
ATOM 660 O O . ASP A 1 82 ? -21.113 -12.670 18.685 1.00 71.88 82 ASP A O 1
#

pLDDT: mean 91.43, std 6.45, range [70.81, 97.0]

Sequence (82 aa):
MDEREAESIRFARVHRIGQTKAGKPRSRPVVAKLTDSKMKFAVMGKGRELKGTNFSISDQFPPEIPRRRRLLYPIMTEARND

Organism: Synaphobranchus kaupii (NCBI:txid118154)

Secondary structure (DSSP, 8-state):
--HHHHHT--EEEEEE-S---TT-SSPPPEEEEES-HHHHHHHHHGGGGGTTSS--------THHHHHHHHHHHHHHHHHH-

Foldseek 3Di:
DDPVLVVPWAFPDKDFDDDDDPPDPDDTDIDTHTPDPVNVVVVQVCQVVCPPHPDGDDDDDDPVVVVVVVVCVVVVVVVVVD